Protein AF-A0A5U0U5U5-F1 (afdb_monomer_lite)

Foldseek 3Di:
DVVVVVVVVVVVVVVCPDPVNVVPDDPFDLVVQLVVQLVVQLVVCCVVPVPPDDVVSVVVSNVVSSVRSRVCRVPPVVVVVVVVVVVVVVVVPD

Organism: Salmonella enterica (NCBI:txid28901)

Radius of gyration: 18.9 Å; chains: 1; bounding box: 47×33×52 Å

Sequence (94 aa):
MYLSYAAIFIAILYLSKTNTLLKIKPKADISYGVYLWGFPVQQIIAMYFLNKGVLFNQILSIFICIVLGWASWHLVEKRFINLGKLVGNRLSGK

Structure (mmCIF, N/CA/C/O backbone):
data_AF-A0A5U0U5U5-F1
#
_entry.id   AF-A0A5U0U5U5-F1
#
loop_
_atom_site.group_PDB
_atom_site.id
_atom_site.type_symbol
_atom_site.label_atom_id
_atom_site.label_alt_id
_atom_site.label_comp_id
_atom_site.label_asym_id
_atom_site.label_entity_id
_atom_site.label_seq_id
_atom_site.pdbx_PDB_ins_code
_atom_site.Cartn_x
_atom_site.Cartn_y
_atom_site.Cartn_z
_atom_site.occupancy
_atom_site.B_iso_or_equiv
_atom_site.auth_seq_id
_atom_site.auth_comp_id
_atom_site.auth_asym_id
_atom_site.auth_atom_id
_atom_site.pdbx_PDB_model_num
ATOM 1 N N . MET A 1 1 ? 26.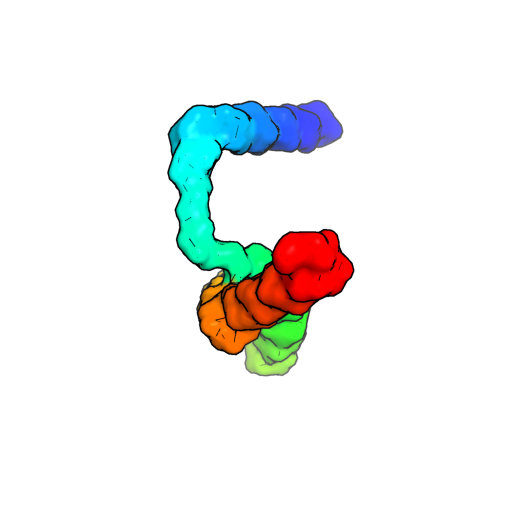787 4.683 2.035 1.00 79.12 1 MET A N 1
ATOM 2 C CA . MET A 1 1 ? 25.695 3.733 1.727 1.00 79.12 1 MET A CA 1
ATOM 3 C C . MET A 1 1 ? 24.831 3.422 2.955 1.00 79.12 1 MET A C 1
ATOM 5 O O . MET A 1 1 ? 23.646 3.710 2.918 1.00 79.12 1 MET A O 1
ATOM 9 N N . TYR A 1 2 ? 25.374 2.931 4.076 1.00 87.56 2 TYR A N 1
ATOM 10 C CA . TYR A 1 2 ? 24.561 2.681 5.287 1.00 87.56 2 TYR A CA 1
ATOM 11 C C . TYR A 1 2 ? 23.999 3.955 5.941 1.00 87.56 2 TYR A C 1
ATOM 13 O O . TYR A 1 2 ? 22.822 4.009 6.286 1.00 87.56 2 TYR A O 1
ATOM 21 N N . LEU A 1 3 ? 24.807 5.020 6.012 1.00 89.31 3 LEU A N 1
ATOM 22 C CA . LEU A 1 3 ? 24.376 6.329 6.522 1.00 89.31 3 LEU A CA 1
ATOM 23 C C . LEU A 1 3 ? 23.226 6.943 5.706 1.00 89.31 3 LEU A C 1
ATOM 25 O O . LEU A 1 3 ? 22.330 7.553 6.279 1.00 89.31 3 LEU A O 1
ATOM 29 N N . SER A 1 4 ? 23.202 6.742 4.384 1.00 87.00 4 SER A N 1
ATOM 30 C CA . SER A 1 4 ? 22.116 7.239 3.531 1.00 87.00 4 SER A CA 1
ATOM 31 C C . SER A 1 4 ? 20.806 6.479 3.750 1.00 87.00 4 SER A C 1
ATOM 33 O O . SER A 1 4 ? 19.750 7.101 3.744 1.00 87.00 4 SER A O 1
ATOM 35 N N . TYR A 1 5 ? 20.851 5.168 4.019 1.00 89.19 5 TYR A N 1
ATOM 36 C CA . TYR A 1 5 ? 19.647 4.416 4.394 1.00 89.19 5 TYR A CA 1
ATOM 37 C C . TYR A 1 5 ? 19.074 4.891 5.731 1.00 89.19 5 TYR A C 1
ATOM 39 O O . TYR A 1 5 ? 17.871 5.126 5.830 1.00 89.19 5 TYR A O 1
ATOM 47 N N . ALA A 1 6 ? 19.935 5.095 6.733 1.00 91.69 6 ALA A N 1
ATOM 48 C CA . ALA A 1 6 ? 19.519 5.631 8.026 1.00 91.69 6 ALA A CA 1
ATOM 49 C C . ALA A 1 6 ? 18.915 7.039 7.887 1.00 91.69 6 ALA A C 1
ATOM 51 O O . ALA A 1 6 ? 17.861 7.313 8.457 1.00 91.69 6 ALA A O 1
ATOM 52 N N . ALA A 1 7 ? 19.528 7.905 7.072 1.00 91.94 7 ALA A N 1
ATOM 53 C CA . ALA A 1 7 ? 19.015 9.245 6.805 1.00 91.94 7 ALA A CA 1
ATOM 54 C C . ALA A 1 7 ? 17.630 9.221 6.137 1.00 91.94 7 ALA A C 1
ATOM 56 O O . ALA A 1 7 ? 16.736 9.936 6.580 1.00 91.94 7 ALA A O 1
ATOM 57 N N . ILE A 1 8 ? 17.421 8.367 5.126 1.00 93.25 8 ILE A N 1
ATOM 58 C CA . ILE A 1 8 ? 16.115 8.206 4.463 1.00 93.25 8 ILE A CA 1
ATOM 59 C C . ILE A 1 8 ? 15.064 7.698 5.456 1.00 93.25 8 ILE A C 1
ATOM 61 O O . ILE A 1 8 ? 13.962 8.240 5.518 1.00 93.25 8 ILE A O 1
ATOM 65 N N . PHE A 1 9 ? 15.403 6.694 6.265 1.00 91.75 9 PHE A N 1
ATOM 66 C CA . PHE A 1 9 ? 14.490 6.140 7.262 1.00 91.75 9 PHE A CA 1
ATOM 67 C C . PHE A 1 9 ? 14.069 7.187 8.305 1.00 91.75 9 PHE A C 1
ATOM 69 O O . PHE A 1 9 ? 12.877 7.377 8.552 1.00 91.75 9 PHE A O 1
ATOM 76 N N . ILE A 1 10 ? 15.034 7.926 8.864 1.00 93.31 10 ILE A N 1
ATOM 77 C CA . ILE A 1 10 ? 14.776 9.006 9.826 1.00 93.31 10 ILE A CA 1
ATOM 78 C C . ILE A 1 10 ? 13.957 10.126 9.177 1.00 93.31 10 ILE A C 1
ATOM 80 O O . ILE A 1 10 ? 13.028 10.633 9.803 1.00 93.31 10 ILE A O 1
ATOM 84 N N . ALA A 1 11 ? 14.248 10.484 7.923 1.00 92.44 11 ALA A N 1
ATOM 85 C CA . ALA A 1 11 ? 13.489 11.494 7.192 1.00 92.44 11 ALA A CA 1
ATOM 86 C C . ALA A 1 11 ? 12.018 11.085 7.015 1.00 92.44 11 ALA A C 1
ATOM 88 O O . ALA A 1 11 ? 11.129 11.894 7.276 1.00 92.44 11 ALA A O 1
ATOM 89 N N . ILE A 1 12 ? 11.747 9.827 6.648 1.00 91.31 12 ILE A N 1
ATOM 90 C CA . ILE A 1 12 ? 10.380 9.298 6.512 1.00 91.31 12 ILE A CA 1
ATOM 91 C C . ILE A 1 12 ? 9.646 9.330 7.857 1.00 91.31 12 ILE A C 1
ATOM 93 O O . ILE A 1 12 ? 8.497 9.775 7.916 1.00 91.31 12 ILE A O 1
ATOM 97 N N . LEU A 1 13 ? 10.294 8.903 8.946 1.00 89.44 13 LEU A N 1
ATOM 98 C CA . LEU A 1 13 ? 9.700 8.948 10.286 1.00 89.44 13 LEU A CA 1
ATOM 99 C C . LEU A 1 13 ? 9.408 10.381 10.739 1.00 89.44 13 LEU A C 1
ATOM 101 O O . LEU A 1 13 ? 8.325 10.663 11.256 1.00 89.44 13 LEU A O 1
ATOM 105 N N . TYR A 1 14 ? 10.353 11.293 10.518 1.00 90.88 14 TYR A N 1
ATOM 106 C CA . TYR A 1 14 ? 10.195 12.701 10.859 1.00 90.88 14 TYR A CA 1
ATOM 107 C C . TYR A 1 14 ? 9.035 13.335 10.083 1.00 90.88 14 TYR A C 1
ATOM 109 O O . TYR A 1 14 ? 8.178 13.990 10.679 1.00 90.88 14 TYR A O 1
ATOM 117 N N . LEU A 1 15 ? 8.954 13.075 8.774 1.00 88.44 15 LEU A N 1
ATOM 118 C CA . LEU A 1 15 ? 7.866 13.553 7.927 1.00 88.44 15 LEU A CA 1
ATOM 119 C C . LEU A 1 15 ? 6.518 12.977 8.387 1.00 88.44 15 LEU A C 1
ATOM 121 O O . LEU A 1 15 ? 5.555 13.725 8.549 1.00 88.44 15 LEU A O 1
ATOM 125 N N . SER A 1 16 ? 6.467 11.681 8.707 1.00 85.56 16 SER A N 1
ATOM 126 C CA . SER A 1 16 ? 5.253 10.993 9.181 1.00 85.56 16 SER A CA 1
ATOM 127 C C . SER A 1 16 ? 4.715 11.547 10.506 1.00 85.56 16 SER A C 1
ATOM 129 O O . SER A 1 16 ? 3.521 11.442 10.777 1.00 85.56 16 SER A O 1
ATOM 131 N N . LYS A 1 17 ? 5.570 12.183 11.321 1.00 86.44 17 LYS A N 1
ATOM 132 C CA . LYS A 1 17 ? 5.179 12.851 12.575 1.00 86.44 17 LYS A CA 1
ATOM 133 C C . LYS A 1 17 ? 4.530 14.222 12.350 1.00 86.44 17 LYS A C 1
ATOM 135 O O . LYS A 1 17 ? 3.940 14.778 13.276 1.00 86.44 17 LYS A O 1
ATOM 140 N N . THR A 1 18 ? 4.644 14.812 11.160 1.00 87.44 18 THR A N 1
ATOM 141 C CA . THR A 1 18 ? 4.102 16.155 10.926 1.00 87.44 18 THR A CA 1
ATOM 142 C C . THR A 1 18 ? 2.585 16.179 11.126 1.00 87.44 18 THR A C 1
ATOM 144 O O . THR A 1 18 ? 1.846 15.310 10.660 1.00 87.44 18 THR A O 1
ATOM 147 N N . ASN A 1 19 ? 2.099 17.215 11.815 1.00 79.75 19 ASN A N 1
ATOM 148 C CA . ASN A 1 19 ? 0.679 17.355 12.150 1.00 79.75 19 ASN A CA 1
ATOM 149 C C . ASN A 1 19 ? -0.228 17.399 10.910 1.00 79.75 19 ASN A C 1
ATOM 151 O O . ASN A 1 19 ? -1.405 17.064 10.999 1.00 79.75 19 ASN A O 1
ATOM 155 N N . THR A 1 20 ? 0.301 17.810 9.757 1.00 82.81 20 THR A N 1
ATOM 156 C CA . THR A 1 20 ? -0.417 17.795 8.478 1.00 82.81 20 THR A CA 1
ATOM 157 C C . THR A 1 20 ? -0.689 16.368 8.007 1.00 82.81 20 THR A C 1
ATOM 159 O O . THR A 1 20 ? -1.816 16.065 7.625 1.00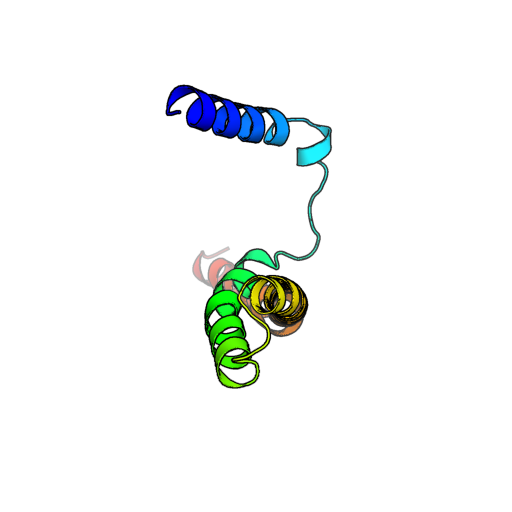 82.81 20 THR A O 1
ATOM 162 N N . LEU A 1 21 ? 0.303 15.474 8.095 1.00 79.00 21 LEU A N 1
ATOM 163 C CA . LEU A 1 21 ? 0.162 14.075 7.683 1.00 79.00 21 LEU A CA 1
ATOM 164 C C . LEU A 1 21 ? -0.690 13.269 8.668 1.00 79.00 21 LEU A C 1
ATOM 166 O O . LEU A 1 21 ? -1.555 12.515 8.240 1.00 79.00 21 LEU A O 1
ATOM 170 N N . LEU A 1 22 ? -0.553 13.503 9.975 1.00 80.69 22 LEU A N 1
ATOM 171 C CA . LEU A 1 22 ? -1.386 12.842 10.993 1.00 80.69 22 LEU A CA 1
ATOM 172 C C . LEU A 1 22 ? -2.880 13.197 10.892 1.00 80.69 22 LEU A C 1
ATOM 174 O O . LEU A 1 22 ? -3.742 12.431 11.334 1.00 80.69 22 LEU A O 1
ATOM 178 N N . LYS A 1 23 ? -3.204 14.359 10.316 1.00 82.38 23 LYS A N 1
ATOM 179 C CA . LYS A 1 23 ? -4.590 14.765 10.040 1.00 82.38 23 LYS A CA 1
ATOM 180 C C . LYS A 1 23 ? -5.185 14.039 8.834 1.00 82.38 23 LYS A C 1
ATOM 182 O O . LYS A 1 23 ? -6.410 13.953 8.737 1.00 82.38 23 LYS A O 1
ATOM 187 N N . ILE A 1 24 ? -4.356 13.496 7.941 1.00 80.94 24 ILE A N 1
ATOM 188 C CA . ILE A 1 24 ? -4.813 12.704 6.800 1.00 80.94 24 ILE A CA 1
ATOM 189 C C . ILE A 1 24 ? -5.167 11.312 7.316 1.00 80.94 24 ILE A C 1
ATOM 191 O O . ILE A 1 24 ? -4.334 10.418 7.423 1.00 80.94 24 ILE A O 1
ATOM 195 N N . LYS A 1 25 ? -6.443 11.140 7.660 1.00 77.12 25 LYS A N 1
ATOM 196 C CA . LYS A 1 25 ? -7.004 9.841 8.026 1.00 77.12 25 LYS A CA 1
ATOM 197 C C . LYS A 1 25 ? -7.768 9.282 6.830 1.00 77.12 25 LYS A C 1
ATOM 199 O O . LYS A 1 25 ? -8.862 9.779 6.540 1.00 77.12 25 LYS A O 1
ATOM 204 N N . PRO A 1 26 ? -7.223 8.286 6.111 1.00 77.00 26 PRO A N 1
ATOM 205 C CA . PRO A 1 26 ? -7.964 7.651 5.035 1.00 77.00 26 PRO A CA 1
ATOM 206 C C . PRO A 1 26 ? -9.237 7.006 5.597 1.00 77.00 26 PRO A C 1
ATOM 208 O O . PRO A 1 26 ? -9.217 6.322 6.617 1.00 77.00 26 PRO A O 1
ATOM 211 N N . LYS A 1 27 ? -10.375 7.255 4.937 1.00 77.06 27 LYS A N 1
ATOM 212 C CA . LYS A 1 27 ? -11.684 6.698 5.337 1.00 77.06 27 LYS A CA 1
ATOM 213 C C . LYS A 1 27 ? -11.780 5.186 5.101 1.00 77.06 27 LYS A C 1
ATOM 215 O O . LYS A 1 27 ? -12.663 4.537 5.659 1.00 77.06 27 LYS A O 1
ATOM 220 N N . ALA A 1 28 ? -10.914 4.659 4.241 1.00 82.50 28 ALA A N 1
ATOM 221 C CA . ALA A 1 28 ? -10.823 3.251 3.907 1.00 82.50 28 ALA A CA 1
ATOM 222 C C . ALA A 1 28 ? -9.402 2.759 4.164 1.00 82.50 28 ALA A C 1
ATOM 224 O O . ALA A 1 28 ? -8.455 3.336 3.629 1.00 82.50 28 ALA A O 1
ATOM 225 N N . ASP A 1 29 ? -9.271 1.707 4.969 1.00 87.44 29 ASP A N 1
ATOM 226 C CA . ASP A 1 29 ? -7.995 1.036 5.176 1.00 87.44 29 ASP A CA 1
ATOM 227 C C . ASP A 1 29 ? -7.827 -0.041 4.105 1.00 87.44 29 ASP A C 1
ATOM 229 O O . ASP A 1 29 ? -8.255 -1.177 4.249 1.00 87.44 29 ASP A O 1
ATOM 233 N N . ILE A 1 30 ? -7.264 0.358 2.967 1.00 92.50 30 ILE A N 1
ATOM 234 C CA . ILE A 1 30 ? -7.028 -0.556 1.843 1.00 92.50 30 ILE A CA 1
ATOM 235 C C . ILE A 1 30 ? -5.684 -1.282 1.955 1.00 92.50 30 ILE A C 1
ATOM 237 O O . ILE A 1 30 ? -5.351 -2.079 1.079 1.00 92.50 30 ILE A O 1
ATOM 241 N N . SER A 1 31 ? -4.888 -0.978 2.987 1.00 90.31 31 SER A N 1
ATOM 242 C CA . SER A 1 31 ? -3.507 -1.453 3.104 1.00 90.31 31 SER A CA 1
ATOM 243 C C . SER A 1 31 ? -3.440 -2.977 3.182 1.00 90.31 31 SER A C 1
ATOM 245 O O . SER A 1 31 ? -2.637 -3.597 2.484 1.00 90.31 31 SER A O 1
ATOM 247 N N . TYR A 1 32 ? -4.352 -3.575 3.950 1.00 90.25 32 TYR A N 1
ATOM 248 C CA . TYR A 1 32 ? -4.472 -5.019 4.082 1.00 90.25 32 TYR A CA 1
ATOM 249 C C . TYR A 1 32 ? -4.836 -5.686 2.751 1.00 90.25 32 TYR A C 1
ATOM 251 O O . TYR A 1 32 ? -4.156 -6.617 2.318 1.00 90.25 32 TYR A O 1
ATOM 259 N N . GLY A 1 33 ? -5.850 -5.172 2.050 1.00 93.31 33 GLY A N 1
ATOM 260 C CA . GLY A 1 33 ? -6.235 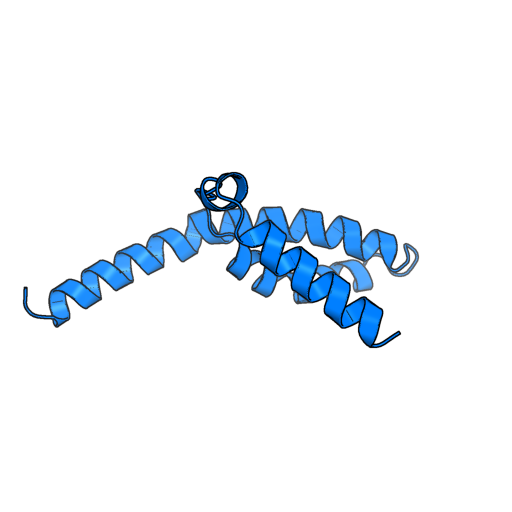-5.696 0.743 1.00 93.31 33 GLY A CA 1
ATOM 261 C C . GLY A 1 33 ? -5.120 -5.574 -0.305 1.00 93.31 33 GLY A C 1
ATOM 262 O O . GLY A 1 33 ? -4.852 -6.533 -1.024 1.00 93.31 33 GLY A O 1
ATOM 263 N N . VAL A 1 34 ? -4.411 -4.441 -0.365 1.00 94.62 34 VAL A N 1
ATOM 264 C CA . VAL A 1 34 ? -3.258 -4.270 -1.273 1.00 94.62 34 VAL A CA 1
ATOM 265 C C . VAL A 1 34 ? -2.155 -5.287 -0.964 1.00 94.62 34 VAL A C 1
ATOM 267 O O . VAL A 1 34 ? -1.598 -5.875 -1.889 1.00 94.62 34 VAL A O 1
ATOM 270 N N . TYR A 1 35 ? -1.863 -5.528 0.317 1.00 93.75 35 TYR A N 1
ATOM 271 C CA . TYR A 1 35 ? -0.897 -6.544 0.738 1.00 93.75 35 TYR A CA 1
ATOM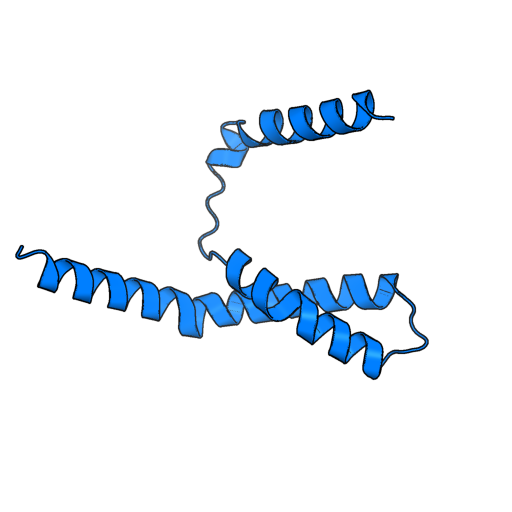 272 C C . TYR A 1 35 ? -1.314 -7.953 0.293 1.00 93.75 35 TYR A C 1
ATOM 274 O O . TYR A 1 35 ? -0.498 -8.685 -0.266 1.00 93.75 35 TYR A O 1
ATOM 282 N N . LEU A 1 36 ? -2.589 -8.307 0.479 1.00 94.25 36 LEU A N 1
ATOM 283 C CA . LEU A 1 36 ? -3.121 -9.621 0.117 1.00 94.25 36 LEU A CA 1
ATOM 284 C C . LEU A 1 36 ? -3.079 -9.868 -1.400 1.00 94.25 36 LEU A C 1
ATOM 286 O O . LEU A 1 36 ? -2.680 -10.943 -1.846 1.00 94.25 36 LEU A O 1
ATOM 290 N N . TRP A 1 37 ? -3.481 -8.874 -2.196 1.00 96.56 37 TRP A N 1
ATOM 291 C CA . TRP A 1 37 ? -3.591 -9.004 -3.652 1.00 96.56 37 TRP A CA 1
ATOM 292 C C . TRP A 1 37 ? -2.279 -8.744 -4.403 1.00 96.56 37 TRP A C 1
ATOM 294 O O . TRP A 1 37 ? -2.159 -9.170 -5.550 1.00 96.56 37 TRP A O 1
ATOM 304 N N . GLY A 1 38 ? -1.281 -8.119 -3.770 1.00 96.25 38 GLY A N 1
ATOM 305 C CA . GLY A 1 38 ? -0.000 -7.749 -4.384 1.00 96.25 38 GLY A CA 1
ATOM 306 C C . GLY A 1 38 ? 0.672 -8.883 -5.154 1.00 96.25 38 GLY A C 1
ATOM 307 O O . GLY A 1 38 ? 0.897 -8.784 -6.360 1.00 96.25 38 GLY A O 1
ATOM 308 N N . PHE A 1 39 ? 0.955 -9.983 -4.458 1.00 96.06 39 PHE A N 1
ATOM 309 C CA . PHE A 1 39 ? 1.619 -11.143 -5.047 1.00 96.06 39 PHE A CA 1
ATOM 310 C C . PHE A 1 39 ? 0.795 -11.830 -6.152 1.00 96.06 39 PHE A C 1
ATOM 312 O O . PHE A 1 39 ? 1.310 -11.949 -7.267 1.00 96.06 39 PHE A O 1
ATOM 319 N N . PRO A 1 40 ? -0.463 -12.268 -5.921 1.00 97.19 40 PRO A N 1
ATOM 320 C CA . PRO A 1 40 ? -1.215 -12.988 -6.949 1.00 97.19 40 PRO A CA 1
ATOM 321 C C . PRO A 1 40 ? -1.464 -12.136 -8.198 1.00 97.19 40 PRO A C 1
ATOM 323 O O . PRO A 1 40 ? -1.358 -12.647 -9.311 1.00 97.19 40 PRO A O 1
ATOM 326 N N . VAL A 1 41 ? -1.718 -10.833 -8.044 1.00 97.31 41 VAL A N 1
ATOM 327 C CA . VAL A 1 41 ? -1.883 -9.916 -9.181 1.00 97.31 41 VAL A CA 1
ATOM 328 C C . VAL A 1 41 ? -0.595 -9.823 -10.000 1.00 97.31 41 VAL A C 1
ATOM 330 O O . VAL A 1 41 ? -0.641 -9.977 -11.220 1.00 97.31 41 VAL A O 1
ATOM 333 N N . GLN A 1 42 ? 0.559 -9.650 -9.348 1.00 96.81 42 GLN A N 1
ATOM 334 C CA . GLN A 1 42 ? 1.853 -9.606 -10.037 1.00 96.81 42 GLN A CA 1
ATOM 335 C C . GLN A 1 42 ? 2.168 -10.904 -10.782 1.00 96.81 42 GLN A C 1
ATOM 337 O O . GLN A 1 42 ? 2.686 -10.846 -11.899 1.00 96.81 42 GLN A O 1
ATOM 342 N N . GLN A 1 43 ? 1.849 -12.061 -10.191 1.00 96.69 43 GLN A N 1
ATOM 343 C CA . GLN A 1 43 ? 2.049 -13.369 -10.823 1.00 96.69 43 GLN A CA 1
ATOM 344 C C . GLN A 1 43 ? 1.162 -13.544 -12.058 1.00 96.69 43 GLN A C 1
ATOM 346 O O . GLN A 1 43 ? 1.652 -13.939 -13.114 1.00 96.69 43 GLN A O 1
ATOM 351 N N . ILE A 1 44 ? -0.121 -13.181 -11.962 1.00 97.12 44 ILE A N 1
ATOM 352 C CA . ILE A 1 44 ? -1.050 -13.226 -13.098 1.00 97.12 44 ILE A CA 1
ATOM 353 C C . ILE A 1 44 ? -0.539 -12.320 -14.224 1.00 97.12 44 ILE A C 1
ATOM 355 O O . ILE A 1 44 ? -0.432 -12.753 -15.369 1.00 97.12 44 ILE A O 1
ATOM 359 N N . ILE A 1 45 ? -0.150 -11.081 -13.916 1.00 96.56 45 ILE A N 1
ATOM 360 C CA . ILE A 1 45 ? 0.368 -10.160 -14.936 1.00 96.56 45 ILE A CA 1
ATOM 361 C C . ILE A 1 45 ? 1.670 -10.685 -15.547 1.00 96.56 45 ILE A C 1
ATOM 363 O O . ILE A 1 45 ? 1.829 -10.616 -16.763 1.00 96.56 45 ILE A O 1
ATOM 367 N N . ALA A 1 46 ? 2.579 -11.243 -14.744 1.00 95.56 46 ALA A N 1
ATOM 368 C CA . ALA A 1 46 ? 3.815 -11.840 -15.247 1.00 95.56 46 ALA A CA 1
ATOM 369 C C . ALA A 1 46 ? 3.538 -13.001 -16.212 1.00 95.56 46 ALA A C 1
ATOM 371 O O . ALA A 1 46 ? 4.209 -13.111 -17.235 1.00 95.56 46 ALA A O 1
ATOM 372 N N . MET A 1 47 ? 2.527 -13.823 -15.916 1.00 96.12 47 MET A N 1
ATOM 373 C CA . MET A 1 47 ? 2.139 -14.967 -16.739 1.00 96.12 47 MET A CA 1
ATOM 374 C C . MET A 1 47 ? 1.541 -14.544 -18.090 1.00 96.12 47 MET A C 1
ATOM 376 O O . MET A 1 47 ? 1.881 -15.131 -19.113 1.00 96.12 47 MET A O 1
ATOM 380 N N . TYR A 1 48 ? 0.684 -13.517 -18.117 1.00 95.62 48 TYR A N 1
ATOM 381 C CA . TYR A 1 48 ? 0.019 -13.069 -19.352 1.00 95.62 48 TYR A CA 1
ATOM 382 C C . TYR A 1 48 ? 0.817 -12.027 -20.157 1.00 95.62 48 TYR A C 1
ATOM 384 O O . TYR A 1 48 ? 0.617 -11.902 -21.364 1.00 95.62 48 TYR A O 1
ATOM 392 N N . PHE A 1 49 ? 1.730 -11.280 -19.526 1.00 93.75 49 PHE A N 1
ATOM 393 C CA . PHE A 1 49 ? 2.474 -10.172 -20.143 1.00 93.75 49 PHE A CA 1
ATOM 394 C C . PHE A 1 49 ? 4.001 -10.348 -20.055 1.00 93.75 49 PHE A C 1
ATOM 396 O O . PHE A 1 49 ? 4.729 -9.403 -19.742 1.00 93.75 49 PHE A O 1
ATOM 403 N N . LEU A 1 50 ? 4.495 -11.541 -20.400 1.00 87.62 50 LEU A N 1
ATOM 404 C CA . LEU A 1 50 ? 5.915 -11.936 -20.343 1.00 87.62 50 LEU A CA 1
ATOM 405 C C . LEU A 1 50 ? 6.876 -10.934 -21.020 1.00 87.62 50 LEU A C 1
ATOM 407 O O . LEU A 1 50 ? 7.963 -10.668 -20.514 1.00 87.62 50 LEU A O 1
ATOM 411 N N . ASN A 1 51 ? 6.453 -10.314 -22.127 1.00 90.31 51 ASN A N 1
ATOM 412 C CA . ASN A 1 51 ? 7.305 -9.439 -22.947 1.00 90.31 51 ASN A CA 1
ATOM 413 C C . ASN A 1 51 ? 7.244 -7.947 -22.572 1.00 90.31 51 ASN A C 1
ATOM 415 O O . ASN A 1 51 ? 7.881 -7.125 -23.226 1.00 90.31 51 ASN A O 1
ATOM 419 N N . LYS A 1 52 ? 6.453 -7.557 -21.563 1.00 89.88 52 LYS A N 1
ATOM 420 C CA . LYS A 1 52 ? 6.268 -6.139 -21.194 1.00 89.88 52 LYS A CA 1
ATOM 421 C C . LYS A 1 52 ? 7.265 -5.641 -20.137 1.00 89.88 52 LYS A C 1
ATOM 423 O O . LYS A 1 52 ? 7.329 -4.441 -19.879 1.00 89.88 52 LYS A O 1
ATOM 428 N N . GLY A 1 53 ? 8.060 -6.543 -19.559 1.00 93.50 53 GLY A N 1
ATOM 429 C CA . GLY A 1 53 ? 9.089 -6.222 -18.570 1.00 93.50 53 GLY A CA 1
ATOM 430 C C . GLY A 1 53 ? 8.546 -5.875 -17.177 1.00 93.50 53 GLY A C 1
ATOM 431 O O . GLY A 1 53 ? 7.341 -5.818 -16.928 1.00 93.50 53 GLY A O 1
ATOM 432 N N . VAL A 1 54 ? 9.472 -5.641 -16.243 1.00 94.06 54 VAL A N 1
ATOM 433 C CA . VAL A 1 54 ? 9.172 -5.479 -14.808 1.00 94.06 54 VAL A CA 1
ATOM 434 C C . VAL A 1 54 ? 8.400 -4.191 -14.511 1.00 94.06 54 VAL A C 1
ATOM 436 O O . VAL A 1 54 ? 7.453 -4.218 -13.728 1.00 94.06 54 VAL A O 1
ATOM 439 N N . LEU A 1 55 ? 8.760 -3.074 -15.153 1.00 96.00 55 LEU A N 1
ATOM 440 C CA . LEU A 1 55 ? 8.141 -1.770 -14.888 1.00 96.00 55 LEU A CA 1
ATOM 441 C C . LEU A 1 55 ? 6.646 -1.763 -15.250 1.00 96.00 55 LEU A C 1
ATOM 443 O O . LEU A 1 55 ? 5.823 -1.250 -14.494 1.00 96.00 55 LEU A O 1
ATOM 447 N N . PHE A 1 56 ? 6.286 -2.394 -16.372 1.00 96.25 56 PHE A N 1
ATOM 448 C CA . PHE A 1 56 ? 4.890 -2.563 -16.771 1.00 96.25 56 PHE A CA 1
ATOM 449 C C . PHE A 1 56 ? 4.109 -3.385 -15.742 1.00 96.25 56 PHE A C 1
ATOM 451 O O . PHE A 1 56 ? 3.018 -2.983 -15.337 1.00 96.25 56 PHE A O 1
ATOM 458 N N . ASN A 1 57 ? 4.684 -4.502 -15.281 1.00 96.44 57 ASN A N 1
ATOM 459 C CA . ASN A 1 57 ? 4.058 -5.338 -14.263 1.00 96.44 57 ASN A CA 1
ATOM 460 C C . ASN A 1 57 ? 3.835 -4.552 -12.961 1.0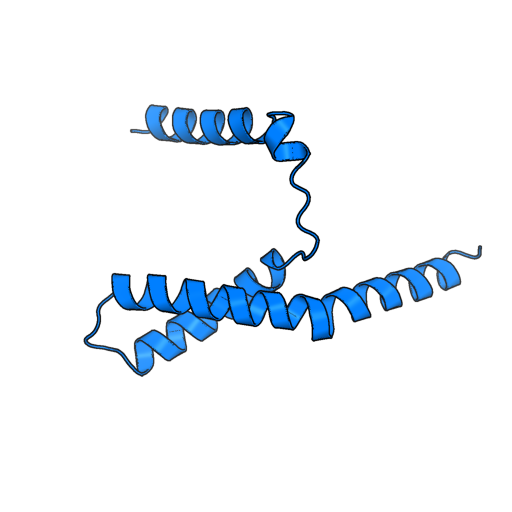0 96.44 57 ASN A C 1
ATOM 462 O O . ASN A 1 57 ? 2.731 -4.563 -12.425 1.00 96.44 57 ASN A O 1
ATOM 466 N N . GLN A 1 58 ? 4.840 -3.811 -12.488 1.00 95.56 58 GLN A N 1
ATOM 467 C CA . GLN A 1 58 ? 4.737 -3.023 -11.258 1.00 95.56 58 GLN A CA 1
ATOM 468 C C . GLN A 1 58 ? 3.626 -1.973 -11.333 1.00 95.56 58 GLN A C 1
ATOM 470 O O . GLN A 1 58 ? 2.772 -1.934 -10.449 1.00 95.56 58 GLN A O 1
ATOM 475 N N . ILE A 1 59 ? 3.602 -1.154 -12.389 1.00 97.12 59 ILE A N 1
ATOM 476 C CA . ILE A 1 59 ? 2.613 -0.077 -12.533 1.00 97.12 59 ILE A CA 1
ATOM 477 C C . ILE A 1 59 ? 1.197 -0.654 -12.632 1.00 97.12 59 ILE A C 1
ATOM 479 O O . ILE A 1 59 ? 0.294 -0.202 -11.923 1.00 97.12 59 ILE A O 1
ATOM 483 N N . LEU A 1 60 ? 1.005 -1.679 -13.467 1.00 96.88 60 LEU A N 1
ATOM 484 C CA . LEU A 1 60 ? -0.307 -2.292 -13.651 1.00 96.88 60 LEU A CA 1
ATOM 485 C C . LEU A 1 60 ? -0.775 -3.015 -12.380 1.00 96.88 60 LEU A C 1
ATOM 487 O O . LEU A 1 60 ? -1.931 -2.874 -11.984 1.00 96.88 60 LEU A O 1
ATOM 491 N N . SER A 1 61 ? 0.129 -3.721 -11.697 1.00 96.75 61 SER A N 1
ATOM 492 C CA . SER A 1 61 ? -0.173 -4.392 -10.433 1.00 96.75 61 SER A CA 1
ATOM 493 C C . SER A 1 61 ? -0.558 -3.411 -9.340 1.00 96.75 61 SER A C 1
ATOM 495 O O . SER A 1 61 ? -1.522 -3.670 -8.632 1.00 96.75 61 SER A O 1
ATOM 497 N N . ILE A 1 62 ? 0.139 -2.276 -9.209 1.00 96.38 62 ILE A N 1
ATOM 498 C CA . ILE A 1 62 ? -0.217 -1.241 -8.227 1.00 96.38 62 ILE A CA 1
ATOM 499 C C . ILE A 1 62 ? -1.646 -0.758 -8.475 1.00 96.38 62 ILE A C 1
ATOM 501 O O . ILE A 1 62 ? -2.449 -0.720 -7.543 1.00 96.38 62 ILE A O 1
ATOM 505 N N . PHE A 1 63 ? -1.983 -0.446 -9.728 1.00 97.00 63 PHE A N 1
ATOM 506 C CA . PHE A 1 63 ? -3.320 0.021 -10.079 1.00 97.00 63 PHE A CA 1
ATOM 507 C C . PHE A 1 63 ? -4.397 -1.018 -9.733 1.00 97.00 63 PHE A C 1
ATOM 509 O O . PHE A 1 63 ? -5.365 -0.701 -9.039 1.00 97.00 63 PHE A O 1
ATOM 516 N N . ILE A 1 64 ? -4.200 -2.274 -10.142 1.00 96.81 64 ILE A N 1
ATOM 517 C CA . ILE A 1 64 ? -5.146 -3.365 -9.870 1.00 96.81 64 ILE A CA 1
ATOM 518 C C . ILE A 1 64 ? -5.264 -3.633 -8.363 1.00 96.81 64 ILE A C 1
ATOM 520 O O . ILE A 1 64 ? -6.375 -3.760 -7.851 1.00 96.81 64 ILE A O 1
ATOM 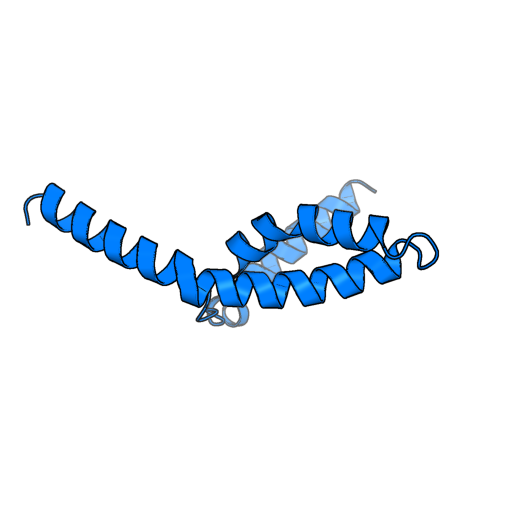524 N N . CYS A 1 65 ? -4.151 -3.668 -7.626 1.00 97.06 65 CYS A N 1
ATOM 525 C CA . CYS A 1 65 ? -4.161 -3.917 -6.184 1.00 97.06 65 CYS A CA 1
ATOM 526 C C . CYS A 1 65 ? -4.878 -2.814 -5.406 1.00 97.06 65 CYS A C 1
ATOM 528 O O . CYS A 1 65 ? -5.565 -3.125 -4.440 1.00 97.06 65 CYS A O 1
ATOM 530 N N . ILE A 1 66 ? -4.769 -1.544 -5.815 1.00 95.12 66 ILE A N 1
ATOM 531 C CA . ILE A 1 66 ? -5.520 -0.448 -5.181 1.00 95.12 66 ILE A CA 1
ATOM 532 C C . ILE A 1 66 ? -7.027 -0.655 -5.370 1.00 95.12 66 ILE A C 1
ATOM 534 O O . ILE A 1 66 ? -7.785 -0.515 -4.410 1.00 95.12 66 ILE A O 1
ATOM 538 N N . VAL A 1 67 ? -7.465 -1.030 -6.577 1.00 95.69 67 VAL A N 1
ATOM 539 C CA . VAL A 1 67 ? -8.884 -1.294 -6.868 1.00 95.69 67 VAL A CA 1
ATOM 540 C C . VAL A 1 67 ? -9.393 -2.493 -6.065 1.00 95.69 67 VAL A C 1
ATOM 542 O O . VAL A 1 67 ? -10.438 -2.403 -5.418 1.00 95.69 67 VAL A O 1
ATOM 545 N N . LEU A 1 68 ? -8.639 -3.596 -6.045 1.00 95.69 68 LEU A N 1
ATOM 546 C CA . LEU A 1 68 ? -8.993 -4.792 -5.279 1.00 95.69 68 LEU A CA 1
ATOM 547 C C . LEU A 1 68 ? -8.956 -4.545 -3.769 1.00 95.69 68 LEU A C 1
ATOM 549 O O . LEU A 1 68 ? -9.845 -5.006 -3.059 1.00 95.69 68 LEU A O 1
ATOM 553 N N . GLY A 1 69 ? -7.982 -3.785 -3.273 1.00 94.94 69 GLY A N 1
ATOM 554 C CA . GLY A 1 69 ? -7.896 -3.398 -1.867 1.00 94.94 69 GLY A CA 1
ATOM 555 C C . GLY A 1 69 ? -9.062 -2.507 -1.447 1.00 94.94 69 GLY A C 1
ATOM 556 O O . GLY A 1 69 ? -9.669 -2.724 -0.400 1.00 94.94 69 GLY A O 1
ATOM 557 N N . TRP A 1 70 ? -9.459 -1.562 -2.302 1.00 94.44 70 TRP A N 1
ATOM 558 C CA . TRP A 1 70 ? -10.659 -0.759 -2.084 1.00 94.44 70 TRP A CA 1
ATOM 559 C C . TRP A 1 70 ? -11.928 -1.617 -2.066 1.00 94.44 70 TRP A C 1
ATOM 561 O O . TRP A 1 70 ? -12.759 -1.453 -1.168 1.00 94.44 70 TRP A O 1
ATOM 571 N N . ALA A 1 71 ? -12.070 -2.562 -2.999 1.00 93.69 71 ALA A N 1
ATOM 572 C CA . ALA A 1 71 ? -13.199 -3.489 -3.019 1.00 93.69 71 ALA A CA 1
ATOM 573 C C . ALA A 1 71 ? -13.221 -4.391 -1.770 1.00 93.69 71 ALA A C 1
ATOM 575 O O . ALA A 1 71 ? -14.267 -4.526 -1.134 1.00 93.69 71 ALA A O 1
ATOM 576 N N . SER A 1 72 ? -12.067 -4.935 -1.370 1.00 94.12 72 SER A N 1
ATOM 577 C CA . SER A 1 72 ? -11.890 -5.748 -0.158 1.00 94.12 72 SER A CA 1
ATOM 578 C C . SER A 1 72 ? -12.372 -5.009 1.087 1.00 94.12 72 SER A C 1
ATOM 580 O O . SER A 1 72 ? -13.201 -5.531 1.840 1.00 94.12 72 SER A O 1
ATOM 582 N N . TRP A 1 73 ? -11.957 -3.749 1.252 1.00 93.19 73 TRP A N 1
ATOM 583 C CA . TRP A 1 73 ? -12.368 -2.938 2.392 1.00 93.19 73 TRP A CA 1
ATOM 584 C C . TRP A 1 73 ? -13.892 -2.786 2.490 1.00 93.19 73 TRP A C 1
ATOM 586 O O . TRP A 1 73 ? -14.481 -2.969 3.557 1.00 93.19 73 TRP A O 1
ATOM 596 N N . HIS A 1 74 ? -14.551 -2.457 1.375 1.00 91.75 74 HIS A N 1
ATOM 597 C CA . HIS A 1 74 ? -15.984 -2.149 1.366 1.00 91.75 74 HIS A CA 1
ATOM 598 C C . HIS A 1 74 ? -16.872 -3.398 1.428 1.00 91.75 74 HIS A C 1
ATOM 600 O O . HIS A 1 74 ? -17.948 -3.357 2.036 1.00 91.75 74 HIS A O 1
ATOM 606 N N . LEU A 1 75 ? -16.441 -4.492 0.798 1.00 92.31 75 LEU A N 1
ATOM 607 C CA . LEU A 1 75 ? -17.228 -5.719 0.680 1.00 92.31 75 LEU A CA 1
ATOM 608 C C . LEU A 1 75 ? -17.001 -6.680 1.846 1.00 92.31 75 LEU A C 1
ATOM 610 O O . LEU A 1 75 ? -17.946 -7.358 2.252 1.00 92.31 75 LEU A O 1
ATOM 614 N N . VAL A 1 76 ? -15.782 -6.722 2.388 1.00 92.06 76 VAL A N 1
ATOM 615 C CA . VAL A 1 76 ? -15.358 -7.711 3.382 1.00 92.06 76 VAL A CA 1
ATOM 616 C C . VAL A 1 76 ? -14.950 -7.007 4.673 1.00 92.06 76 VAL A C 1
ATOM 618 O O . VAL A 1 76 ? -15.705 -7.025 5.647 1.00 92.06 76 VAL A O 1
ATOM 621 N N . GLU A 1 77 ? -13.799 -6.338 4.693 1.00 90.12 77 GLU A N 1
ATOM 622 C CA . GLU A 1 77 ? -13.113 -5.968 5.940 1.00 90.12 77 GLU A CA 1
ATOM 623 C C . GLU A 1 77 ? -13.975 -5.090 6.851 1.00 90.12 77 GLU A C 1
ATOM 625 O O . GLU A 1 77 ? -14.187 -5.421 8.019 1.00 90.12 77 GLU A O 1
ATOM 630 N N . LYS A 1 78 ? -14.579 -4.024 6.310 1.00 89.88 78 LYS A N 1
ATOM 631 C CA . LYS A 1 78 ? -15.440 -3.121 7.086 1.00 89.88 78 LYS A CA 1
ATOM 632 C C . LYS A 1 78 ? -16.621 -3.854 7.736 1.00 89.88 78 LYS A C 1
ATOM 634 O O . LYS A 1 78 ? -17.027 -3.501 8.843 1.00 89.88 78 LYS A O 1
ATOM 639 N N . ARG A 1 79 ? -17.187 -4.863 7.065 1.00 91.12 79 ARG A N 1
ATOM 640 C CA . ARG A 1 79 ? -18.339 -5.630 7.570 1.00 91.12 79 ARG A CA 1
ATOM 641 C C . ARG A 1 79 ? -17.913 -6.592 8.677 1.00 91.12 79 ARG A C 1
ATOM 643 O O . ARG A 1 79 ? -18.533 -6.600 9.739 1.00 91.12 79 ARG A O 1
ATOM 650 N N . PHE A 1 80 ? -16.832 -7.339 8.457 1.00 92.19 80 PHE A N 1
ATOM 651 C CA . PHE A 1 80 ? -16.326 -8.314 9.426 1.00 92.19 80 PHE A CA 1
ATOM 652 C C . PHE A 1 80 ? -15.750 -7.656 10.682 1.00 92.19 80 PHE A C 1
ATOM 654 O O . PHE A 1 80 ? -16.005 -8.140 11.781 1.00 92.19 80 PHE A O 1
ATOM 661 N N . ILE A 1 81 ? -15.063 -6.515 10.559 1.00 90.94 81 ILE A N 1
ATOM 662 C CA . ILE A 1 81 ? -14.581 -5.754 11.722 1.00 90.94 81 ILE A CA 1
ATOM 663 C C . ILE A 1 81 ? -15.758 -5.296 12.591 1.00 90.94 81 ILE A C 1
ATOM 665 O O . ILE A 1 81 ? -15.713 -5.416 13.815 1.00 90.94 81 ILE A O 1
ATOM 669 N N . ASN A 1 82 ? -16.830 -4.788 11.977 1.00 90.88 82 ASN A N 1
ATOM 670 C CA . ASN A 1 82 ? -18.018 -4.367 12.720 1.00 90.88 82 ASN A CA 1
ATOM 671 C C . ASN A 1 82 ? -18.708 -5.551 13.408 1.00 90.88 82 ASN A C 1
ATOM 673 O O . ASN A 1 82 ? -19.090 -5.435 14.571 1.00 90.88 82 ASN A O 1
ATOM 677 N N . LEU A 1 83 ? -18.815 -6.695 12.727 1.00 92.75 83 LEU A N 1
ATOM 678 C CA . LEU A 1 83 ? -19.351 -7.917 13.322 1.00 92.75 83 LEU A CA 1
ATOM 679 C C . LEU A 1 83 ? -18.494 -8.391 14.506 1.00 92.75 83 LEU A C 1
ATOM 681 O O . LEU A 1 83 ? -19.030 -8.671 15.575 1.00 92.75 83 LEU A O 1
ATOM 685 N N . GLY A 1 84 ? -17.169 -8.407 14.351 1.00 91.50 84 GLY A N 1
ATOM 686 C CA . GLY A 1 84 ? -16.232 -8.779 15.412 1.00 91.50 84 GLY A CA 1
ATOM 687 C C . GLY A 1 84 ? -16.346 -7.877 16.641 1.00 91.50 84 GLY A C 1
ATOM 688 O O . GLY A 1 84 ? -16.376 -8.374 17.764 1.00 91.50 84 GLY A O 1
ATOM 689 N N . LYS A 1 85 ? -16.511 -6.560 16.448 1.00 91.00 85 LYS A N 1
ATOM 690 C CA . LYS A 1 85 ? -16.769 -5.616 17.551 1.00 91.00 85 LYS A CA 1
ATOM 691 C C . LYS A 1 85 ? -18.067 -5.935 18.295 1.00 91.00 85 LYS A C 1
ATOM 693 O O . LYS A 1 85 ? -18.088 -5.892 19.521 1.00 91.00 85 LYS A O 1
ATOM 698 N N . LEU A 1 86 ? -19.139 -6.271 17.574 1.00 91.12 86 LEU A N 1
ATOM 699 C CA . LEU A 1 86 ? -20.421 -6.638 18.184 1.00 91.12 86 LEU A CA 1
ATOM 700 C C . LEU A 1 86 ? -20.317 -7.929 19.004 1.00 91.12 86 LEU A C 1
ATOM 702 O O . LEU A 1 86 ? -20.824 -7.982 20.123 1.00 91.12 86 LEU A O 1
ATOM 706 N N . VAL A 1 87 ? -19.648 -8.953 18.468 1.00 92.62 87 VAL A N 1
ATOM 707 C CA . VAL A 1 87 ? -19.429 -10.226 19.172 1.00 92.62 87 VAL A CA 1
ATOM 708 C C . VAL A 1 87 ? -18.548 -10.019 20.405 1.00 92.62 87 VAL A C 1
ATOM 710 O O . VAL A 1 87 ? -18.898 -10.488 21.484 1.00 92.62 87 VAL A O 1
ATOM 713 N N . GLY A 1 88 ? -17.457 -9.258 20.279 1.00 90.25 88 GLY A N 1
ATOM 714 C CA . GLY A 1 88 ? -16.574 -8.934 21.400 1.00 90.25 88 GLY A CA 1
ATOM 715 C C . GLY A 1 88 ? -17.296 -8.200 22.531 1.00 90.25 88 GLY A C 1
ATOM 716 O O . GLY A 1 88 ? -17.133 -8.562 23.693 1.00 90.25 88 GLY A O 1
ATOM 717 N N . ASN A 1 89 ? -18.158 -7.232 22.204 1.00 88.88 89 ASN A N 1
ATOM 718 C CA . ASN A 1 89 ? -18.964 -6.531 23.206 1.00 88.88 89 ASN A CA 1
ATOM 719 C C . ASN A 1 89 ? -19.930 -7.475 23.938 1.00 88.88 89 ASN A C 1
ATOM 721 O O . ASN A 1 89 ? -20.032 -7.394 25.158 1.00 88.88 89 ASN A O 1
ATOM 725 N N . ARG A 1 90 ? -20.579 -8.406 23.221 1.00 85.56 90 ARG A N 1
ATOM 726 C CA . ARG A 1 90 ? -21.473 -9.407 23.832 1.00 85.56 90 ARG A CA 1
ATOM 727 C C . ARG A 1 90 ? -20.739 -10.372 24.764 1.00 85.56 90 ARG A C 1
ATOM 729 O O . ARG A 1 90 ? -21.287 -10.744 25.793 1.00 85.56 90 ARG A O 1
ATOM 736 N N . LEU A 1 91 ? -19.520 -10.781 24.410 1.00 85.62 91 LEU A N 1
ATOM 737 C CA . LEU A 1 91 ? -18.708 -11.689 25.231 1.00 85.62 91 LEU A CA 1
ATOM 738 C C . LEU A 1 91 ? -18.095 -10.995 26.455 1.00 85.62 91 LEU A C 1
ATOM 740 O O . LEU A 1 91 ? -17.884 -11.639 27.475 1.00 85.62 91 LEU A O 1
ATOM 744 N N . SER A 1 92 ? -17.833 -9.689 26.366 1.00 81.38 92 SER A N 1
ATOM 745 C CA . SER A 1 92 ? -17.258 -8.888 27.456 1.00 81.38 92 SER A CA 1
ATOM 746 C C . SER A 1 92 ? -18.265 -8.552 28.573 1.00 81.38 92 SER A C 1
ATOM 748 O O . SER A 1 92 ? -17.890 -7.945 29.571 1.00 81.38 92 SER A O 1
ATOM 750 N N . GLY A 1 93 ? -19.538 -8.950 28.443 1.00 64.94 93 GLY A N 1
ATOM 751 C CA . GLY A 1 93 ? -20.523 -8.808 29.519 1.00 64.94 93 GLY A CA 1
ATOM 752 C C . GLY A 1 93 ? -20.808 -7.356 29.922 1.00 64.94 93 GLY A C 1
ATOM 753 O O . GLY A 1 93 ? -20.967 -7.074 31.108 1.00 64.94 93 GLY A O 1
ATOM 754 N N . LYS A 1 94 ? -20.857 -6.442 28.944 1.00 52.88 94 LYS A N 1
ATOM 755 C CA . LYS A 1 94 ? -21.582 -5.169 29.070 1.00 52.88 94 LYS A CA 1
ATOM 756 C C . LYS A 1 94 ? -22.924 -5.258 28.362 1.00 52.88 94 LYS A C 1
ATOM 758 O O . LYS A 1 94 ? -22.956 -5.847 27.258 1.00 52.88 94 LYS A O 1
#

pLDDT: mean 90.4, std 7.08, range [52.88, 97.31]

Secondary structure (DSSP, 8-state):
-HHHHHHHHHHHHHHHTSHHHHH---SS--HHHHHHHHHHHHHHHHHH-GGGHHHHHHHHHHHHHHHHHHHHIIIIIHHHHHHHHHHHHHHTT-